Protein AF-A0A969F3P1-F1 (afdb_monomer_lite)

Secondary structure (DSSP, 8-state):
--SSTTSSGGGSS---------SHHHHHHHHHHHHHHIIIIIHHHHTTTGGGPPPTT-HHHHHHHHTT-HHHHHHHHHH-BTTTB-GGGG-TT--HHHHHHHHHHHHHTT-TTTSHHHHHTTSS-S--------------------------------------

Sequence (164 aa):
MRVWHALIVVWLLSGCAGPEEGATGAAATQANAGETTYQRFCFSCHASGAAGAPRVGDAQAWAPRIAKGDAAMLASTIEGISPGMPPRGMCLQCSDEDLAAAIDYMVANSQGELTTGFIVVGRVGATLGRDSMLIRKRKSRALLAPTAAGTGIACNSPALWSNR

pLDDT: mean 71.58, std 21.8, range [37.66, 96.62]

Structure (mmCIF, N/CA/C/O backbone):
data_AF-A0A969F3P1-F1
#
_entry.id   AF-A0A969F3P1-F1
#
loop_
_atom_site.group_PDB
_atom_site.id
_atom_site.type_symbol
_atom_site.label_atom_id
_atom_site.label_alt_id
_atom_site.label_comp_id
_atom_site.label_asym_id
_atom_site.label_entity_id
_atom_site.label_seq_id
_atom_site.pdbx_PDB_ins_code
_atom_site.Cartn_x
_atom_site.Cartn_y
_atom_site.Cartn_z
_atom_site.occupancy
_atom_site.B_iso_or_equiv
_atom_site.auth_seq_id
_atom_site.auth_comp_id
_atom_site.auth_asym_id
_atom_site.auth_atom_id
_atom_site.pdbx_PDB_model_num
ATOM 1 N N . MET A 1 1 ? -35.848 44.133 32.757 1.00 51.38 1 MET A N 1
ATOM 2 C CA . MET A 1 1 ? -34.458 43.614 32.713 1.00 51.38 1 MET A CA 1
ATOM 3 C C . MET A 1 1 ? -34.162 42.660 33.888 1.00 51.38 1 MET A C 1
ATOM 5 O O . MET A 1 1 ? -33.170 42.831 34.580 1.00 51.38 1 MET A O 1
ATOM 9 N N . ARG A 1 2 ? -35.017 41.657 34.157 1.00 58.97 2 ARG A N 1
ATOM 10 C CA . ARG A 1 2 ? -34.864 40.719 35.299 1.00 58.97 2 ARG A CA 1
ATOM 11 C C . ARG A 1 2 ? -35.346 39.291 34.982 1.00 58.97 2 ARG A C 1
ATOM 13 O O . ARG A 1 2 ? -35.835 38.593 35.852 1.00 58.97 2 ARG A O 1
ATOM 20 N N . VAL A 1 3 ? -35.225 38.867 33.724 1.00 55.50 3 VAL A N 1
ATOM 21 C CA . VAL A 1 3 ? -35.593 37.501 33.285 1.00 55.50 3 VAL A CA 1
ATOM 22 C C . VAL A 1 3 ? -34.423 36.720 32.677 1.00 55.50 3 VAL A C 1
ATOM 24 O O . VAL A 1 3 ? -34.551 35.535 32.416 1.00 55.50 3 VAL A O 1
ATOM 27 N N . TRP A 1 4 ? -33.248 37.343 32.529 1.00 52.69 4 TRP A N 1
ATOM 28 C CA . TRP A 1 4 ? -32.062 36.698 31.945 1.00 52.69 4 TRP A CA 1
ATOM 29 C C . TRP A 1 4 ? -31.223 35.868 32.934 1.00 52.69 4 TRP A C 1
ATOM 31 O O . TRP A 1 4 ? -30.442 35.027 32.510 1.00 52.69 4 TRP A O 1
ATOM 41 N N . HIS A 1 5 ? -31.396 36.046 34.247 1.00 47.34 5 HIS A N 1
ATOM 42 C CA . HIS A 1 5 ? -30.562 35.359 35.248 1.00 47.34 5 HIS A CA 1
ATOM 43 C C . HIS A 1 5 ? -31.070 33.963 35.644 1.00 47.34 5 HIS A C 1
ATOM 45 O O . HIS A 1 5 ? -30.355 33.2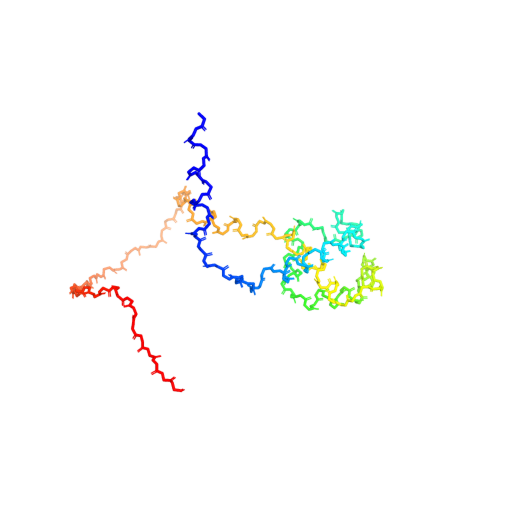28 36.315 1.00 47.34 5 HIS A O 1
ATOM 51 N N . ALA A 1 6 ? -32.280 33.568 35.234 1.00 54.41 6 ALA A N 1
ATOM 52 C CA . ALA A 1 6 ? -32.858 32.281 35.632 1.00 54.41 6 ALA A CA 1
ATOM 53 C C . ALA A 1 6 ? -32.437 31.099 34.735 1.00 54.41 6 ALA A C 1
ATOM 55 O O . ALA A 1 6 ? -32.611 29.952 35.132 1.00 54.41 6 ALA A O 1
ATOM 56 N N . LEU A 1 7 ? -31.859 31.346 33.553 1.00 55.72 7 LEU A N 1
ATOM 57 C CA . LEU A 1 7 ? -31.480 30.277 32.615 1.00 55.72 7 LEU A CA 1
ATOM 58 C C . LEU A 1 7 ? -30.045 29.757 32.801 1.00 55.72 7 LEU A C 1
ATOM 60 O O . LEU A 1 7 ? -29.734 28.664 32.345 1.00 55.72 7 LEU A O 1
ATOM 64 N N . ILE A 1 8 ? -29.181 30.491 33.508 1.00 57.00 8 ILE A N 1
ATOM 65 C CA . ILE A 1 8 ? -27.775 30.093 33.716 1.00 57.00 8 ILE A CA 1
ATOM 66 C C . ILE A 1 8 ? -27.632 29.074 34.861 1.00 57.00 8 ILE A C 1
ATOM 68 O O . ILE A 1 8 ? -26.744 28.229 34.834 1.00 57.00 8 ILE A O 1
ATOM 72 N N . VAL A 1 9 ? -28.540 29.081 35.841 1.00 55.72 9 VAL A N 1
ATOM 73 C CA . VAL A 1 9 ? -28.448 28.197 37.022 1.00 55.72 9 VAL A CA 1
ATOM 74 C C . VAL A 1 9 ? -28.911 26.760 36.723 1.00 55.72 9 VAL A C 1
ATOM 76 O O . VAL A 1 9 ? -28.523 25.830 37.422 1.00 55.72 9 VAL A O 1
ATOM 79 N N . VAL A 1 10 ? -29.666 26.542 35.639 1.00 57.09 10 VAL A N 1
ATOM 80 C CA . VAL A 1 10 ? -30.128 25.205 35.205 1.00 57.09 10 VAL A CA 1
ATOM 81 C C . VAL A 1 10 ? -29.072 24.457 34.370 1.00 57.09 10 VAL A C 1
ATOM 83 O O . VAL A 1 10 ? -29.234 23.276 34.087 1.00 57.09 10 VAL A O 1
ATOM 86 N N . TRP A 1 11 ? -27.949 25.097 34.026 1.00 54.50 11 TRP A N 1
ATOM 87 C CA . TRP A 1 11 ? -26.840 24.452 33.308 1.00 54.50 11 TRP A CA 1
ATOM 88 C C . TRP A 1 11 ? -25.748 23.874 34.222 1.00 54.50 11 TRP A C 1
ATOM 90 O O . TRP A 1 11 ? -24.855 23.184 33.743 1.00 54.50 11 T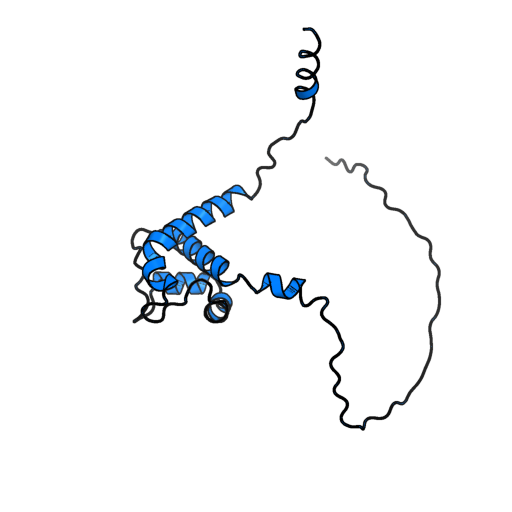RP A O 1
ATOM 100 N N . LEU A 1 12 ? -25.806 24.128 35.535 1.00 59.84 12 LEU A N 1
ATOM 101 C CA . LEU A 1 12 ? -24.743 23.747 36.479 1.00 59.84 12 LEU A CA 1
ATOM 102 C C . LEU A 1 12 ? -25.067 22.523 37.355 1.00 59.84 12 LEU A C 1
ATOM 104 O O . LEU A 1 12 ? -24.280 22.178 38.230 1.00 59.84 12 LEU A O 1
ATOM 108 N N . LEU A 1 13 ? -26.199 21.847 37.130 1.00 60.50 13 LEU A N 1
ATOM 109 C CA . LEU A 1 13 ? -26.629 20.683 37.921 1.00 60.50 13 LEU A CA 1
ATOM 110 C C . LEU A 1 13 ? -27.151 19.538 37.037 1.00 60.50 13 LEU A C 1
ATOM 112 O O . LEU A 1 13 ? -28.251 19.024 37.239 1.00 60.50 13 LEU A O 1
ATOM 116 N N . SER A 1 14 ? -26.364 19.112 36.049 1.00 69.44 14 SER A N 1
ATOM 117 C CA . SER A 1 14 ? -26.600 17.830 35.381 1.00 69.44 14 SER A CA 1
ATOM 118 C C . SER A 1 14 ? -25.299 17.160 34.966 1.00 69.44 14 SER A C 1
ATOM 120 O O . SER A 1 14 ? -24.604 17.633 34.075 1.00 69.44 14 SER A O 1
ATOM 122 N N . GLY A 1 15 ? -25.039 16.011 35.587 1.00 51.47 15 GLY A N 1
ATOM 123 C CA . GLY A 1 15 ? -24.336 14.922 34.923 1.00 51.47 15 GLY A CA 1
ATOM 124 C C . GLY A 1 15 ? -22.886 14.730 35.332 1.00 51.47 15 GLY A C 1
ATOM 125 O O . GLY A 1 15 ? -21.970 15.272 34.731 1.00 51.47 15 GLY A O 1
ATOM 126 N N . CYS A 1 16 ? -22.692 13.843 36.302 1.00 53.12 16 CYS A N 1
ATOM 127 C CA . CYS A 1 16 ? -21.517 12.989 36.348 1.00 53.12 16 CYS A CA 1
ATOM 128 C C . CYS A 1 16 ? -21.504 12.128 35.071 1.00 53.12 16 CYS A C 1
ATOM 130 O O . CYS A 1 16 ? -22.379 11.281 34.898 1.00 53.12 16 CYS A O 1
ATOM 132 N N . ALA A 1 17 ? -20.545 12.366 34.182 1.00 57.34 17 ALA A N 1
ATOM 133 C CA . ALA A 1 17 ? -20.123 11.429 33.150 1.00 57.34 17 ALA A 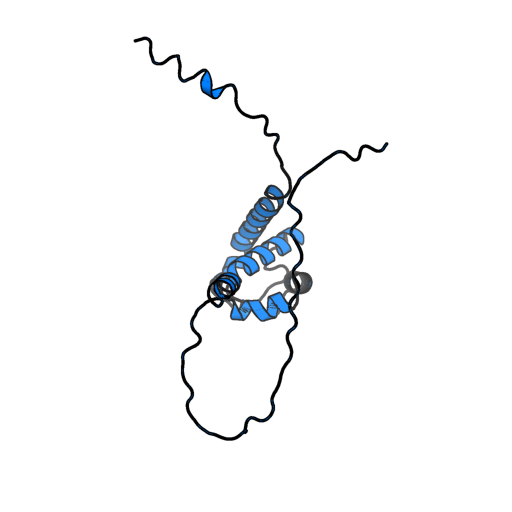CA 1
ATOM 134 C C . ALA A 1 17 ? -18.596 11.504 33.118 1.00 57.34 17 ALA A C 1
ATOM 136 O O . ALA A 1 17 ? -18.019 12.489 32.658 1.00 57.34 17 ALA A O 1
ATOM 137 N N . GLY A 1 18 ? -17.946 10.513 33.728 1.00 58.03 18 GLY A N 1
ATOM 138 C CA . GLY A 1 18 ? -16.513 10.319 33.550 1.00 58.03 18 GLY A CA 1
ATOM 139 C C . GLY A 1 18 ? -16.230 9.951 32.092 1.00 58.03 18 GLY A C 1
ATOM 140 O O . GLY A 1 18 ? -17.119 9.430 31.416 1.00 58.03 18 GLY A O 1
ATOM 141 N N . PRO A 1 19 ? -15.023 10.215 31.582 1.00 51.97 19 PRO A N 1
ATOM 142 C CA . PRO A 1 19 ? -14.668 9.739 30.266 1.00 51.97 19 PRO A CA 1
ATOM 143 C C . PRO A 1 19 ? -14.553 8.214 30.316 1.00 51.97 19 PRO A C 1
ATOM 145 O O . PRO A 1 19 ? -13.632 7.644 30.898 1.00 51.97 19 PRO A O 1
ATOM 148 N N . GLU A 1 20 ? -15.493 7.534 29.679 1.00 49.66 20 GLU A N 1
ATOM 149 C CA . GLU A 1 20 ? -15.276 6.195 29.147 1.00 49.66 20 GLU A CA 1
ATOM 150 C C . GLU A 1 20 ? -14.385 6.308 27.897 1.00 49.66 20 GLU A C 1
ATOM 152 O O . GLU A 1 20 ? -14.787 6.095 26.756 1.00 49.66 20 GLU A O 1
ATOM 157 N N . GLU A 1 21 ? -13.132 6.705 28.135 1.00 51.91 21 GLU A N 1
ATOM 158 C CA . GLU A 1 21 ? -12.028 6.614 27.187 1.00 51.91 21 GLU A CA 1
ATOM 159 C C . GLU A 1 21 ? -11.573 5.158 27.124 1.00 51.91 21 GLU A C 1
ATOM 161 O O . GLU A 1 21 ? -10.689 4.701 27.844 1.00 51.91 21 GLU A O 1
ATOM 166 N N . GLY A 1 22 ? -12.214 4.407 26.239 1.00 52.66 22 GLY A N 1
ATOM 167 C CA . GLY A 1 22 ? -11.795 3.064 25.887 1.00 52.66 22 GLY A CA 1
ATOM 168 C C . GLY A 1 22 ? -12.069 2.801 24.417 1.00 52.66 22 GLY A C 1
ATOM 169 O O . GLY A 1 22 ? -13.200 2.534 24.039 1.00 52.66 22 GLY A O 1
ATOM 170 N N . ALA A 1 23 ? -11.005 2.837 23.612 1.00 48.97 23 ALA A N 1
ATOM 171 C CA . ALA A 1 23 ? -10.887 2.279 22.257 1.00 48.97 23 ALA A CA 1
ATOM 172 C C . ALA A 1 23 ? -11.182 3.148 21.012 1.00 48.97 23 ALA A C 1
ATOM 174 O O . ALA A 1 23 ? -10.810 2.717 19.923 1.00 48.97 23 ALA A O 1
ATOM 175 N N . THR A 1 24 ? -11.705 4.377 21.094 1.00 51.66 24 THR A N 1
ATOM 176 C CA . THR A 1 24 ? -11.894 5.206 19.872 1.00 51.66 24 THR A CA 1
ATOM 177 C C . THR A 1 24 ? -10.675 6.054 19.479 1.00 51.66 24 THR A C 1
ATOM 179 O O . THR A 1 24 ? -10.503 6.368 18.302 1.00 51.66 24 THR A O 1
ATOM 182 N N . GLY A 1 25 ? -9.776 6.381 20.415 1.00 50.56 25 GLY A N 1
ATOM 183 C CA . GLY A 1 25 ? -8.616 7.247 20.143 1.00 50.56 25 GLY A CA 1
ATOM 184 C C . GLY A 1 25 ? -7.445 6.562 19.423 1.00 50.56 25 GLY A C 1
ATOM 185 O O . GLY A 1 25 ? -6.799 7.170 18.568 1.00 50.56 25 GLY A O 1
ATOM 186 N N . ALA A 1 26 ? -7.185 5.284 19.718 1.00 55.53 26 ALA A N 1
ATOM 187 C CA . ALA A 1 26 ? -6.048 4.552 19.151 1.00 55.53 26 ALA A CA 1
ATOM 188 C C . ALA A 1 26 ? -6.264 4.188 17.672 1.00 55.53 26 ALA A C 1
ATOM 190 O O . ALA A 1 26 ? -5.335 4.290 16.874 1.00 55.53 26 ALA A O 1
ATOM 191 N N . ALA A 1 27 ? -7.490 3.812 17.293 1.00 58.81 27 ALA A N 1
ATOM 192 C CA . ALA A 1 27 ? -7.841 3.528 15.903 1.00 58.81 27 ALA A CA 1
ATOM 193 C C . ALA A 1 27 ? -7.848 4.804 15.048 1.00 58.81 27 ALA A C 1
ATOM 195 O O . ALA A 1 27 ? -7.317 4.797 13.944 1.00 58.81 27 ALA A O 1
ATOM 196 N N . ALA A 1 28 ? -8.365 5.921 15.575 1.00 61.62 28 ALA A N 1
ATOM 197 C CA . ALA A 1 28 ? -8.330 7.207 14.877 1.00 61.62 28 ALA A CA 1
ATOM 198 C C . ALA A 1 28 ? -6.893 7.725 14.692 1.00 61.62 28 ALA A C 1
ATOM 200 O O . ALA A 1 28 ? -6.534 8.182 13.612 1.00 61.62 28 ALA A O 1
ATOM 201 N N . THR A 1 29 ? -6.040 7.604 15.715 1.00 67.06 29 THR A N 1
ATOM 202 C CA . THR A 1 29 ? -4.624 8.002 15.623 1.00 67.06 29 THR A CA 1
ATOM 203 C C . THR A 1 29 ? -3.862 7.160 14.601 1.00 67.06 29 THR A C 1
ATOM 205 O O . THR A 1 29 ? -3.127 7.712 13.785 1.00 67.06 29 THR A O 1
ATOM 208 N N . GLN A 1 30 ? -4.073 5.841 14.595 1.00 64.69 30 GLN A N 1
ATOM 209 C CA . GLN A 1 30 ? -3.462 4.953 13.604 1.00 64.69 30 GLN A CA 1
ATOM 210 C C . GLN A 1 30 ? -4.009 5.190 12.194 1.00 64.69 30 GLN A C 1
ATOM 212 O O . GLN A 1 30 ? -3.228 5.208 11.251 1.00 64.69 30 GLN A O 1
ATOM 217 N N . ALA A 1 31 ? -5.308 5.461 12.037 1.00 68.69 31 ALA A N 1
ATOM 218 C CA . ALA A 1 31 ? -5.888 5.829 10.746 1.00 68.69 31 ALA A CA 1
ATOM 219 C C . ALA A 1 31 ? -5.268 7.125 10.194 1.00 68.69 31 ALA A C 1
ATOM 221 O O . ALA A 1 31 ? -4.919 7.182 9.018 1.00 68.69 31 ALA A O 1
ATOM 222 N N . ASN A 1 32 ? -5.041 8.126 11.052 1.00 81.44 32 ASN A N 1
ATOM 223 C CA . ASN A 1 32 ? -4.364 9.368 10.670 1.00 81.44 32 ASN A CA 1
ATOM 224 C C . ASN A 1 32 ? -2.898 9.127 10.258 1.00 81.44 32 ASN A C 1
ATOM 226 O O . ASN A 1 32 ? -2.412 9.728 9.295 1.00 81.44 32 ASN A O 1
ATOM 230 N N . ALA A 1 33 ? -2.184 8.248 10.969 1.00 88.00 33 ALA A N 1
ATOM 231 C CA . ALA A 1 33 ? -0.811 7.869 10.631 1.00 88.00 33 ALA A CA 1
ATOM 232 C C . ALA A 1 33 ? -0.747 7.087 9.307 1.00 88.00 33 ALA A C 1
ATOM 234 O O . ALA A 1 33 ? 0.050 7.419 8.429 1.00 88.00 33 ALA A O 1
ATOM 235 N N . GLY A 1 34 ? -1.643 6.116 9.127 1.00 92.81 34 GLY A N 1
ATOM 236 C CA . GLY A 1 34 ? -1.768 5.318 7.912 1.00 92.81 34 GLY A CA 1
ATOM 237 C C . GLY A 1 34 ? -2.111 6.156 6.686 1.00 92.81 34 GLY A C 1
ATOM 238 O O . GLY A 1 34 ? -1.459 6.027 5.650 1.00 92.81 34 GLY A O 1
ATOM 239 N N . GLU A 1 35 ? -3.060 7.085 6.818 1.00 94.88 35 GLU A N 1
ATOM 240 C CA . GLU A 1 35 ? -3.381 8.054 5.771 1.00 94.88 35 GLU A CA 1
ATOM 241 C C . GLU A 1 35 ? -2.169 8.922 5.421 1.00 94.88 35 GLU A C 1
ATOM 243 O O . GLU A 1 35 ? -1.839 9.087 4.248 1.00 94.88 35 GLU A O 1
ATOM 248 N N . THR A 1 36 ? -1.455 9.439 6.423 1.00 95.31 36 THR A N 1
ATOM 249 C CA . THR A 1 36 ? -0.274 10.286 6.199 1.00 95.31 36 THR A CA 1
ATOM 250 C C . THR A 1 36 ? 0.823 9.538 5.439 1.00 95.31 36 THR A C 1
ATOM 252 O O . THR A 1 36 ? 1.379 10.063 4.468 1.00 95.31 36 THR A O 1
ATOM 255 N N . THR A 1 37 ? 1.127 8.305 5.849 1.00 95.19 37 THR A N 1
ATOM 256 C CA . THR A 1 37 ? 2.114 7.447 5.180 1.00 95.19 37 THR A CA 1
ATOM 257 C C . THR A 1 37 ? 1.673 7.107 3.759 1.00 95.19 37 THR A C 1
ATOM 259 O O . THR A 1 37 ? 2.467 7.241 2.821 1.00 95.19 37 THR A O 1
ATOM 262 N N . TYR A 1 38 ? 0.394 6.767 3.570 1.00 95.88 38 TYR A N 1
ATOM 263 C CA . TYR A 1 38 ? -0.183 6.532 2.251 1.00 95.88 38 TYR A CA 1
ATOM 264 C C . TYR A 1 38 ? -0.009 7.747 1.334 1.00 95.88 38 TYR A C 1
ATOM 266 O O . TYR A 1 38 ? 0.549 7.614 0.244 1.00 95.88 38 TYR A O 1
ATOM 274 N N . GLN A 1 39 ? -0.423 8.936 1.776 1.00 95.75 39 GLN A N 1
ATOM 275 C CA . GLN A 1 39 ? -0.362 10.158 0.970 1.00 95.75 39 GLN A CA 1
ATOM 276 C C . GLN A 1 39 ? 1.075 10.531 0.591 1.00 95.75 39 GLN A C 1
ATOM 278 O O . GLN A 1 39 ? 1.327 11.012 -0.513 1.00 95.75 39 GLN A O 1
ATOM 283 N N . ARG A 1 40 ? 2.035 10.299 1.493 1.00 95.44 40 ARG A N 1
ATOM 284 C CA . ARG A 1 40 ? 3.435 10.673 1.273 1.00 95.44 40 ARG A CA 1
ATOM 285 C C . ARG A 1 40 ? 4.178 9.721 0.336 1.00 95.44 40 ARG A C 1
ATOM 287 O O . ARG A 1 40 ? 4.997 10.191 -0.451 1.00 95.44 40 ARG A O 1
ATOM 294 N N . PHE A 1 41 ? 3.931 8.415 0.431 1.00 95.06 41 PHE A N 1
ATOM 295 C CA . PHE A 1 41 ? 4.775 7.411 -0.231 1.00 95.06 41 PHE A CA 1
ATOM 296 C C . PHE A 1 41 ? 4.012 6.497 -1.193 1.00 95.06 41 PHE A C 1
ATOM 298 O O . PHE A 1 41 ? 4.516 6.182 -2.269 1.00 95.06 41 PHE A O 1
ATOM 305 N N . CYS A 1 42 ? 2.792 6.093 -0.844 1.00 95.25 42 CYS A N 1
ATOM 306 C CA . CYS A 1 42 ? 2.051 5.059 -1.572 1.00 95.25 42 CYS A CA 1
ATOM 307 C C . CYS A 1 42 ? 1.138 5.638 -2.668 1.00 95.25 42 CYS A C 1
ATOM 309 O O . CYS A 1 42 ? 0.914 5.002 -3.701 1.00 95.25 42 CYS A O 1
ATOM 311 N N . PHE A 1 43 ? 0.618 6.849 -2.458 1.00 95.31 43 PHE A N 1
ATOM 312 C CA . PHE A 1 43 ? -0.397 7.496 -3.294 1.00 95.31 43 PHE A CA 1
ATOM 313 C C . PHE A 1 43 ? 0.012 7.607 -4.765 1.00 95.31 43 PHE A C 1
ATOM 315 O O . PHE A 1 43 ? -0.800 7.354 -5.655 1.00 95.31 43 PHE A O 1
ATOM 322 N N . SER A 1 44 ? 1.278 7.937 -5.033 1.00 93.31 44 SER A N 1
ATOM 323 C CA . SER A 1 44 ? 1.802 8.161 -6.388 1.00 93.31 44 SER A CA 1
ATOM 324 C C . SER A 1 44 ? 1.554 6.974 -7.328 1.00 93.31 44 SER A C 1
ATOM 326 O O . SER A 1 44 ? 1.232 7.170 -8.503 1.00 93.31 44 SER A O 1
ATOM 328 N N . CYS A 1 45 ? 1.632 5.749 -6.802 1.00 95.56 45 CYS A N 1
ATOM 329 C CA . CYS A 1 45 ? 1.367 4.528 -7.553 1.00 95.56 45 CYS A CA 1
ATOM 330 C C . CYS A 1 45 ? -0.062 4.015 -7.342 1.00 95.56 45 CYS A C 1
ATOM 332 O O . CYS A 1 45 ? -0.731 3.652 -8.308 1.00 95.56 45 CYS A O 1
ATOM 334 N N . HIS A 1 46 ? -0.559 4.017 -6.104 1.00 96.06 46 HIS A N 1
ATOM 335 C CA . HIS A 1 46 ? -1.823 3.368 -5.747 1.00 96.06 46 HIS A CA 1
ATOM 336 C C . HIS A 1 46 ? -3.083 4.205 -6.017 1.00 96.06 46 HIS A C 1
ATOM 338 O O . HIS A 1 46 ? -4.180 3.653 -6.033 1.00 96.06 46 HIS A O 1
ATOM 344 N N . ALA A 1 47 ? -2.972 5.504 -6.304 1.00 94.44 47 ALA A N 1
ATOM 345 C CA . ALA A 1 47 ? -4.123 6.298 -6.748 1.00 94.44 47 ALA A CA 1
ATOM 346 C C . ALA A 1 47 ? -4.464 6.044 -8.231 1.00 94.44 47 ALA A C 1
ATOM 348 O O . ALA A 1 47 ? -5.624 5.868 -8.621 1.00 94.44 47 ALA A O 1
ATOM 349 N N . SER A 1 48 ? -3.432 6.009 -9.076 1.00 92.81 48 SER A N 1
ATOM 350 C CA . SER A 1 48 ? -3.559 5.863 -10.531 1.00 92.81 48 SER A CA 1
ATOM 351 C C . SER A 1 48 ? -3.481 4.410 -11.004 1.00 92.81 48 SER A C 1
ATOM 353 O O . SER A 1 48 ? -4.025 4.086 -12.056 1.00 92.81 48 SER A O 1
ATOM 355 N N . GLY A 1 49 ? -2.849 3.529 -10.224 1.00 92.12 49 GLY A N 1
ATOM 356 C CA . GLY A 1 49 ? -2.521 2.164 -10.632 1.00 92.12 49 GLY A CA 1
ATOM 357 C C . GLY A 1 49 ? -1.249 2.086 -11.476 1.00 92.12 49 GLY A C 1
ATOM 358 O O . GLY A 1 49 ? -1.106 1.193 -12.315 1.00 92.12 49 GLY A O 1
ATOM 359 N N . ALA A 1 50 ? -0.329 3.040 -11.294 1.00 90.75 50 ALA A N 1
ATOM 360 C CA . ALA A 1 50 ? 0.933 3.076 -12.023 1.00 90.75 50 ALA A CA 1
ATOM 361 C C . ALA A 1 50 ? 1.705 1.758 -11.856 1.00 90.75 50 ALA A C 1
ATOM 363 O O . ALA A 1 50 ? 1.668 1.134 -10.796 1.00 90.75 50 ALA A O 1
ATOM 364 N N . ALA A 1 51 ? 2.382 1.323 -12.921 1.00 86.38 51 ALA A N 1
ATOM 365 C CA . ALA A 1 51 ? 3.117 0.054 -12.969 1.00 86.38 51 ALA A CA 1
ATOM 366 C C . ALA A 1 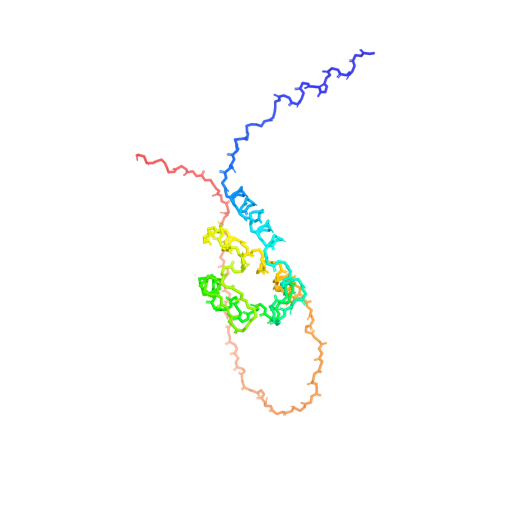51 ? 2.284 -1.199 -12.597 1.00 86.38 51 ALA A C 1
ATOM 368 O O . ALA A 1 51 ? 2.846 -2.229 -12.229 1.00 86.38 51 ALA A O 1
ATOM 369 N N . GLY A 1 52 ? 0.948 -1.132 -12.707 1.00 88.56 52 GLY A N 1
ATOM 370 C CA . GLY A 1 52 ? 0.047 -2.229 -12.340 1.00 88.56 52 GLY A CA 1
ATOM 371 C C . GLY A 1 52 ? -0.262 -2.309 -10.841 1.00 88.56 52 GLY A C 1
ATOM 372 O O . GLY A 1 52 ? -0.734 -3.347 -10.371 1.00 88.56 52 GLY A O 1
ATOM 373 N N . ALA A 1 53 ? 0.002 -1.240 -10.082 1.00 93.62 53 ALA A N 1
ATOM 374 C CA . ALA A 1 53 ? -0.359 -1.164 -8.673 1.00 93.62 53 ALA A CA 1
ATOM 375 C C . ALA A 1 53 ? -1.887 -1.295 -8.479 1.00 93.62 53 ALA A C 1
ATOM 377 O O . ALA A 1 53 ? -2.663 -0.751 -9.271 1.00 93.62 53 ALA A O 1
ATOM 378 N N . PRO A 1 54 ? -2.355 -1.998 -7.430 1.00 94.06 54 PRO A N 1
ATOM 379 C CA . PRO A 1 54 ? -3.776 -2.063 -7.116 1.00 94.06 54 PRO A CA 1
ATOM 380 C C . PRO A 1 54 ? -4.278 -0.673 -6.726 1.00 94.06 54 PRO A C 1
ATOM 382 O O . PRO A 1 54 ? -3.750 -0.049 -5.801 1.00 94.06 54 PRO A O 1
ATOM 385 N N . ARG A 1 55 ? -5.299 -0.195 -7.439 1.00 95.31 55 ARG A N 1
ATOM 386 C CA . ARG A 1 55 ? -5.880 1.125 -7.197 1.00 95.31 55 ARG A CA 1
ATOM 387 C C . ARG A 1 55 ? -6.671 1.129 -5.898 1.00 95.31 55 ARG A C 1
ATOM 389 O O . ARG A 1 55 ? -7.487 0.235 -5.682 1.00 95.31 55 ARG A O 1
ATOM 396 N N . VAL A 1 56 ? -6.457 2.123 -5.043 1.00 94.75 56 VAL A N 1
ATOM 397 C CA . VAL A 1 56 ?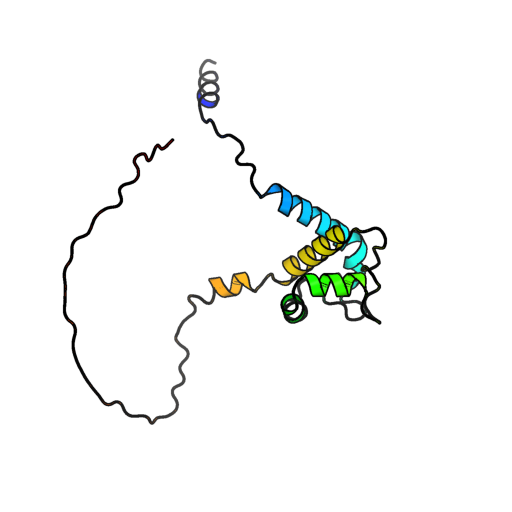 -7.329 2.332 -3.878 1.00 94.75 56 VAL A CA 1
ATOM 398 C C . VAL A 1 56 ? -8.744 2.635 -4.374 1.00 94.75 56 VAL A C 1
ATOM 400 O O . VAL A 1 56 ? -8.924 3.425 -5.302 1.00 94.75 56 VAL A O 1
ATOM 403 N N . GLY A 1 57 ? -9.736 1.954 -3.802 1.00 92.00 57 GLY A N 1
ATOM 404 C CA . GLY A 1 57 ? -11.132 1.992 -4.254 1.00 92.00 57 GLY A CA 1
ATOM 405 C C . GLY A 1 57 ? -11.535 0.840 -5.182 1.00 92.00 57 GLY A C 1
ATOM 406 O O . GLY A 1 57 ? -12.724 0.649 -5.422 1.00 92.00 57 GLY A O 1
ATOM 407 N N . ASP A 1 58 ? -10.589 0.042 -5.690 1.00 93.81 58 ASP A N 1
ATOM 408 C CA . ASP A 1 58 ? -10.899 -1.126 -6.524 1.00 93.81 58 ASP A CA 1
ATOM 409 C C . ASP A 1 58 ? -11.116 -2.385 -5.672 1.00 93.81 58 ASP A C 1
ATOM 411 O O . ASP A 1 58 ? -10.204 -3.182 -5.432 1.00 93.81 58 ASP A O 1
ATOM 415 N N . ALA A 1 59 ? -12.355 -2.593 -5.232 1.00 92.12 59 ALA A N 1
ATOM 416 C CA . ALA A 1 59 ? -12.715 -3.744 -4.408 1.00 92.12 59 ALA A CA 1
ATOM 417 C C . ALA A 1 59 ? -12.349 -5.098 -5.047 1.00 92.12 59 ALA A C 1
ATOM 419 O O . ALA A 1 59 ? -11.983 -6.032 -4.333 1.00 92.12 59 ALA A O 1
ATOM 420 N N . GLN A 1 60 ? -12.402 -5.215 -6.380 1.00 92.00 60 GLN A N 1
ATOM 421 C CA . GLN A 1 60 ? -12.092 -6.466 -7.079 1.00 92.00 60 GLN A CA 1
ATOM 422 C C . GLN A 1 60 ? -10.589 -6.746 -7.081 1.00 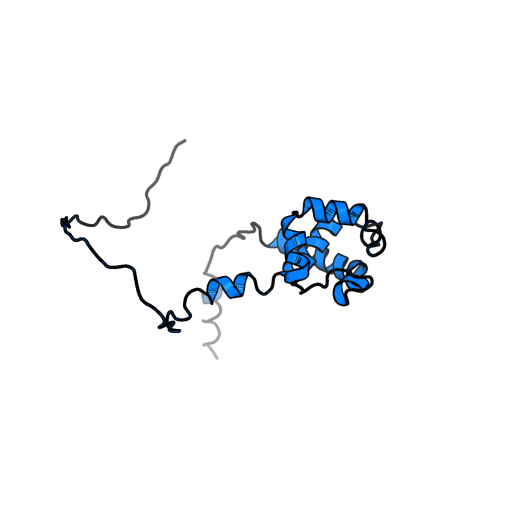92.00 60 GLN A C 1
ATOM 424 O O . GLN A 1 60 ? -10.169 -7.884 -6.868 1.00 92.00 60 GLN A O 1
ATOM 429 N N . ALA A 1 61 ? -9.765 -5.711 -7.256 1.00 92.81 61 ALA A N 1
ATOM 430 C CA . ALA A 1 61 ? -8.319 -5.843 -7.140 1.00 92.81 61 ALA A CA 1
ATOM 431 C C . ALA A 1 61 ? -7.884 -6.155 -5.698 1.00 92.81 61 ALA A C 1
ATOM 433 O O . ALA A 1 61 ? -6.946 -6.933 -5.490 1.00 92.81 61 ALA A O 1
ATOM 434 N N . TRP A 1 62 ? -8.552 -5.582 -4.695 1.00 94.62 62 TRP A N 1
ATOM 435 C CA . TRP A 1 62 ? -8.174 -5.747 -3.290 1.00 94.62 62 TRP A CA 1
ATOM 436 C C . TRP A 1 62 ? -8.691 -7.041 -2.650 1.00 94.62 62 TRP A C 1
ATOM 438 O O . TRP A 1 62 ? -7.988 -7.605 -1.813 1.00 94.62 62 TRP A O 1
ATOM 448 N N . ALA A 1 63 ? -9.831 -7.591 -3.079 1.00 93.31 63 ALA A N 1
ATOM 449 C CA . ALA A 1 63 ? -10.393 -8.833 -2.531 1.00 93.31 63 ALA A CA 1
ATOM 450 C C . ALA A 1 63 ? -9.399 -10.019 -2.440 1.00 93.31 63 ALA A C 1
ATOM 452 O O . ALA A 1 63 ? -9.231 -10.565 -1.346 1.00 93.31 63 ALA A O 1
ATOM 453 N N . PRO A 1 64 ? -8.670 -10.414 -3.507 1.00 94.19 64 PRO A N 1
ATOM 454 C CA . PRO A 1 64 ? -7.707 -11.517 -3.423 1.00 94.19 64 PRO A CA 1
ATOM 455 C C . PRO A 1 64 ? -6.453 -11.182 -2.602 1.00 94.19 64 PRO A C 1
ATOM 457 O O . PRO A 1 64 ? -5.683 -12.084 -2.282 1.00 94.19 64 PRO A O 1
ATOM 460 N N . ARG A 1 65 ? -6.206 -9.904 -2.291 1.00 93.88 65 ARG A N 1
ATOM 461 C CA . ARG A 1 65 ? -5.079 -9.460 -1.453 1.00 93.88 65 ARG A CA 1
ATOM 462 C C . ARG A 1 65 ? -5.460 -9.533 0.017 1.00 93.88 65 ARG A C 1
ATOM 464 O O . ARG A 1 65 ? -4.752 -10.169 0.785 1.00 93.88 65 ARG A O 1
ATOM 471 N N . ILE A 1 66 ? -6.638 -9.013 0.351 1.00 94.19 66 ILE A N 1
ATOM 472 C CA . ILE A 1 66 ? -7.239 -9.115 1.684 1.00 94.19 66 ILE A CA 1
ATOM 473 C C . ILE A 1 66 ? -7.403 -10.587 2.087 1.00 94.19 66 ILE A C 1
ATOM 475 O O . ILE A 1 66 ? -7.109 -10.954 3.218 1.00 94.19 66 ILE A O 1
ATOM 479 N N . ALA A 1 67 ? -7.774 -11.466 1.149 1.00 93.94 67 ALA A N 1
ATOM 480 C CA . ALA A 1 67 ? -7.881 -12.905 1.404 1.00 93.94 67 ALA A CA 1
ATOM 481 C C . ALA A 1 67 ? -6.555 -13.579 1.823 1.00 93.94 67 ALA A C 1
ATOM 483 O O . ALA A 1 67 ? -6.588 -14.654 2.416 1.00 93.94 67 ALA A O 1
ATOM 484 N N . LYS A 1 68 ? -5.394 -12.974 1.526 1.00 93.44 68 LYS A N 1
ATOM 485 C CA . LYS A 1 68 ? -4.083 -13.462 1.992 1.00 93.44 68 LYS A CA 1
ATOM 486 C C . LYS A 1 68 ? -3.775 -13.045 3.435 1.00 93.44 68 LYS A C 1
ATOM 488 O O . LYS A 1 68 ? -2.885 -13.635 4.043 1.00 93.44 68 LYS A O 1
ATOM 493 N N . GLY A 1 69 ? -4.503 -12.064 3.966 1.00 93.62 69 GLY A N 1
ATOM 494 C CA . GLY A 1 69 ? -4.321 -11.506 5.302 1.00 93.62 69 GLY A CA 1
ATOM 495 C C . GLY A 1 69 ? -3.250 -10.415 5.387 1.00 93.62 69 GLY A C 1
ATOM 496 O O . GLY A 1 69 ? -2.371 -10.291 4.527 1.00 93.62 69 GLY A O 1
ATOM 497 N N . ASP A 1 70 ? -3.319 -9.639 6.465 1.00 91.00 70 ASP A N 1
ATOM 498 C CA . ASP A 1 70 ? -2.545 -8.402 6.638 1.00 91.00 70 ASP A CA 1
ATOM 499 C C . ASP A 1 70 ? -1.043 -8.662 6.760 1.00 91.00 70 ASP A C 1
ATOM 501 O O . ASP A 1 70 ? -0.236 -7.977 6.135 1.00 91.00 70 ASP A O 1
ATOM 505 N N . ALA A 1 71 ? -0.653 -9.734 7.458 1.00 93.94 71 ALA A N 1
ATOM 506 C CA . ALA A 1 71 ? 0.751 -10.123 7.601 1.00 93.94 71 ALA A CA 1
ATOM 507 C C . ALA A 1 71 ? 1.425 -10.421 6.249 1.00 93.94 71 ALA A C 1
ATOM 509 O O . ALA A 1 71 ? 2.574 -10.042 6.026 1.00 93.94 71 ALA A O 1
ATOM 510 N N . ALA A 1 72 ? 0.708 -11.061 5.318 1.00 95.62 72 ALA A N 1
ATOM 511 C CA . ALA A 1 72 ? 1.235 -11.354 3.986 1.00 95.62 72 ALA A CA 1
ATOM 512 C C . ALA A 1 72 ? 1.368 -10.083 3.132 1.00 95.62 72 ALA A C 1
ATOM 514 O O . ALA A 1 72 ? 2.317 -9.952 2.351 1.00 95.62 72 ALA A O 1
ATOM 515 N N . MET A 1 73 ? 0.433 -9.139 3.281 1.00 94.75 73 MET A N 1
ATOM 516 C CA . MET A 1 73 ? 0.503 -7.837 2.617 1.00 94.75 73 MET A CA 1
ATOM 517 C C . MET A 1 73 ? 1.661 -6.996 3.161 1.00 94.75 73 MET A C 1
ATOM 519 O O . MET A 1 73 ? 2.402 -6.409 2.371 1.00 94.75 73 MET A O 1
ATOM 523 N N . LEU A 1 74 ? 1.873 -6.997 4.479 1.00 96.00 74 LEU A N 1
ATOM 524 C CA . LEU A 1 74 ? 2.993 -6.309 5.116 1.00 96.00 74 LEU A CA 1
ATOM 525 C C . LEU A 1 74 ? 4.336 -6.899 4.681 1.00 96.00 74 LEU A C 1
ATOM 527 O O . LEU A 1 74 ? 5.205 -6.149 4.248 1.00 96.00 74 LEU A O 1
ATOM 531 N N . ALA A 1 75 ? 4.484 -8.227 4.692 1.00 96.62 75 ALA A N 1
ATOM 532 C CA . ALA A 1 75 ? 5.698 -8.893 4.216 1.00 96.62 75 ALA A CA 1
ATOM 533 C C . ALA A 1 75 ? 6.008 -8.530 2.754 1.00 96.62 75 ALA A C 1
ATOM 535 O O . ALA A 1 75 ? 7.105 -8.071 2.446 1.00 96.62 75 ALA A O 1
ATOM 536 N N . SER A 1 76 ? 5.002 -8.609 1.874 1.00 94.94 76 SER A N 1
ATOM 537 C CA . SER A 1 76 ? 5.141 -8.192 0.469 1.00 94.94 76 SER A CA 1
ATOM 538 C C . SER A 1 76 ? 5.500 -6.707 0.334 1.00 94.94 76 SER A C 1
ATOM 540 O O . SER A 1 76 ? 6.171 -6.310 -0.616 1.00 94.94 76 SER A O 1
ATOM 542 N N . THR A 1 77 ? 5.053 -5.877 1.280 1.00 95.00 77 THR A N 1
ATOM 543 C CA . THR A 1 77 ? 5.372 -4.448 1.322 1.00 95.00 77 THR A CA 1
ATOM 544 C C . THR A 1 77 ? 6.799 -4.188 1.739 1.00 95.00 77 THR A C 1
ATOM 546 O O . THR A 1 77 ? 7.466 -3.370 1.113 1.00 95.00 77 THR A O 1
ATOM 549 N N . ILE A 1 78 ? 7.294 -4.912 2.735 1.00 96.25 78 ILE A N 1
ATOM 550 C CA . ILE A 1 78 ? 8.673 -4.805 3.199 1.00 96.25 78 ILE A CA 1
ATOM 551 C C . ILE A 1 78 ? 9.639 -5.302 2.120 1.00 96.25 78 ILE A C 1
ATOM 553 O O . ILE A 1 78 ? 10.587 -4.593 1.785 1.00 96.25 78 ILE A O 1
ATOM 557 N N . GLU A 1 79 ? 9.372 -6.475 1.545 1.00 94.75 79 GLU A N 1
ATOM 558 C CA . GLU A 1 79 ? 10.220 -7.110 0.528 1.00 94.75 79 GLU A CA 1
ATOM 559 C C . GLU A 1 79 ? 10.153 -6.396 -0.830 1.00 94.75 79 GLU A C 1
ATOM 561 O O . GLU A 1 79 ? 11.157 -6.308 -1.540 1.00 94.75 79 GLU A O 1
ATOM 566 N N . GLY A 1 80 ? 8.991 -5.837 -1.178 1.00 92.50 80 GLY A N 1
ATOM 567 C CA . GLY A 1 80 ? 8.711 -5.296 -2.504 1.00 92.50 80 GLY A CA 1
ATOM 568 C C . GLY A 1 80 ? 8.309 -6.378 -3.514 1.00 92.50 80 GLY A C 1
ATOM 569 O O . GLY A 1 80 ? 8.551 -7.570 -3.340 1.00 92.50 80 GLY A O 1
ATOM 570 N N . ILE A 1 81 ? 7.680 -5.955 -4.612 1.00 91.62 81 ILE A N 1
ATOM 571 C CA . ILE A 1 81 ? 7.205 -6.825 -5.694 1.00 91.62 81 ILE A CA 1
ATOM 572 C C . ILE A 1 81 ? 7.759 -6.304 -7.020 1.00 91.62 81 ILE A C 1
ATOM 574 O O . ILE A 1 81 ? 7.289 -5.301 -7.557 1.00 91.62 81 ILE A O 1
ATOM 578 N N . SER A 1 82 ? 8.741 -7.001 -7.586 1.00 85.94 82 SER A N 1
ATOM 579 C CA . SER A 1 82 ? 9.297 -6.646 -8.897 1.00 85.94 82 SER A CA 1
ATOM 580 C C . SER A 1 82 ? 8.291 -6.924 -10.028 1.00 85.94 82 SER A C 1
ATOM 582 O O . SER A 1 82 ? 7.642 -7.973 -10.001 1.00 85.94 82 SER A O 1
ATOM 584 N N . PRO A 1 83 ? 8.143 -6.043 -11.041 1.00 83.38 83 PRO A N 1
ATOM 585 C CA . PRO A 1 83 ? 8.825 -4.755 -11.246 1.00 83.38 83 PRO A CA 1
ATOM 586 C C . PRO A 1 83 ? 8.056 -3.530 -10.702 1.00 83.38 83 PRO A C 1
ATOM 588 O O . PRO A 1 83 ? 8.502 -2.402 -10.893 1.00 83.38 83 PRO A O 1
ATOM 591 N N . GLY A 1 84 ? 6.874 -3.726 -10.108 1.00 86.25 84 GLY A N 1
ATOM 592 C CA . GLY A 1 84 ? 5.906 -2.647 -9.875 1.00 86.25 84 GLY A CA 1
ATOM 593 C C . GLY A 1 84 ? 6.014 -1.930 -8.528 1.00 86.25 84 GLY A C 1
ATOM 594 O O . GLY A 1 84 ? 5.681 -0.752 -8.445 1.00 86.25 84 GLY A O 1
ATOM 595 N N . MET A 1 85 ? 6.474 -2.610 -7.477 1.00 93.44 85 MET A N 1
ATOM 596 C CA . MET A 1 85 ? 6.458 -2.095 -6.110 1.00 93.44 85 MET A CA 1
ATOM 597 C C . MET A 1 85 ? 7.846 -2.193 -5.465 1.00 93.44 85 MET A C 1
ATOM 599 O O . MET A 1 85 ? 8.319 -3.301 -5.207 1.00 93.44 85 MET A O 1
ATOM 603 N N . PRO A 1 86 ? 8.515 -1.062 -5.187 1.00 92.81 86 PRO A N 1
ATOM 604 C CA . PRO A 1 86 ? 9.796 -1.065 -4.490 1.00 92.81 86 PRO A CA 1
ATOM 605 C C . PRO A 1 86 ? 9.680 -1.593 -3.050 1.00 92.81 86 PRO A C 1
ATOM 607 O O . PRO A 1 86 ? 8.606 -1.482 -2.448 1.00 92.81 86 PRO A O 1
ATOM 610 N N . PRO A 1 87 ? 10.784 -2.090 -2.463 1.00 94.81 87 PRO A N 1
ATOM 611 C CA . PRO A 1 87 ? 10.834 -2.443 -1.048 1.00 94.81 87 PRO A CA 1
ATOM 612 C C . PRO A 1 87 ? 10.362 -1.287 -0.157 1.00 94.81 87 PRO A C 1
ATOM 614 O O . PRO A 1 87 ? 10.681 -0.117 -0.401 1.00 94.81 87 PRO A O 1
ATOM 617 N N . ARG A 1 88 ? 9.578 -1.621 0.868 1.00 94.94 88 ARG A N 1
ATOM 618 C CA . ARG A 1 88 ? 8.944 -0.697 1.826 1.00 94.94 88 ARG A CA 1
ATOM 619 C C . ARG A 1 88 ? 8.085 0.403 1.186 1.00 94.94 88 ARG A C 1
ATOM 621 O O . ARG A 1 88 ? 7.886 1.453 1.792 1.00 94.94 88 ARG A O 1
ATOM 628 N N . GLY A 1 89 ? 7.617 0.222 -0.054 1.00 91.75 89 GLY A N 1
ATOM 629 C CA . GLY A 1 89 ? 6.818 1.231 -0.761 1.00 91.75 89 GLY A CA 1
ATOM 630 C C . GLY A 1 89 ? 7.530 2.583 -0.906 1.00 91.75 89 GLY A C 1
ATOM 631 O O . GLY A 1 89 ? 6.890 3.624 -0.817 1.00 91.75 89 GLY A O 1
ATOM 632 N N . MET A 1 90 ? 8.859 2.570 -1.072 1.00 91.19 90 MET A N 1
ATOM 633 C CA . MET A 1 90 ? 9.750 3.746 -1.056 1.00 91.19 90 MET A CA 1
ATOM 634 C C . MET A 1 90 ? 9.891 4.463 0.300 1.00 91.19 90 MET A C 1
ATOM 636 O O . MET A 1 90 ? 10.640 5.437 0.394 1.00 91.19 90 MET A O 1
ATOM 640 N N . CYS A 1 91 ? 9.259 3.979 1.373 1.00 93.06 91 CYS A N 1
ATOM 641 C CA . CYS A 1 91 ? 9.448 4.526 2.710 1.00 93.06 91 CYS A CA 1
ATOM 642 C C . CYS A 1 91 ? 10.496 3.743 3.514 1.00 93.06 91 CYS A C 1
ATOM 644 O O . CYS A 1 91 ? 10.183 2.899 4.352 1.00 93.06 91 CYS A O 1
ATOM 646 N N . LEU A 1 92 ? 11.773 4.066 3.305 1.00 91.25 92 LEU A N 1
ATOM 647 C CA . LEU A 1 92 ? 12.871 3.430 4.046 1.00 91.25 92 LEU A CA 1
ATOM 648 C C . LEU A 1 92 ? 12.933 3.841 5.527 1.00 91.25 92 LEU A C 1
ATOM 650 O O . LEU A 1 92 ? 13.537 3.132 6.322 1.00 91.25 92 LEU A O 1
ATOM 654 N N . GLN A 1 93 ? 12.309 4.966 5.888 1.00 91.25 93 GLN A N 1
ATOM 655 C CA . GLN A 1 93 ? 12.271 5.476 7.263 1.00 91.25 93 GLN A CA 1
ATOM 656 C C . GLN A 1 93 ? 11.019 5.081 8.063 1.00 91.25 93 GLN A C 1
ATOM 658 O O . GLN A 1 93 ? 10.977 5.349 9.258 1.00 91.25 93 GLN A O 1
ATOM 663 N N . CYS A 1 94 ? 9.996 4.512 7.417 1.00 92.25 94 CYS A N 1
ATOM 664 C CA . CYS A 1 94 ? 8.768 4.102 8.103 1.00 92.25 94 CYS A CA 1
ATOM 665 C C . CYS A 1 94 ? 9.067 2.914 9.010 1.00 92.25 94 CYS A C 1
ATOM 667 O O . CYS A 1 94 ? 9.864 2.057 8.619 1.00 92.25 94 CYS A O 1
ATOM 669 N N . SER A 1 95 ? 8.413 2.826 10.167 1.00 95.25 95 SER A N 1
ATOM 670 C CA . SER A 1 95 ? 8.394 1.579 10.935 1.00 95.25 95 SER A CA 1
ATOM 671 C C . SER A 1 95 ? 7.466 0.554 10.271 1.00 95.25 95 SER A C 1
ATOM 673 O O . SER A 1 95 ? 6.729 0.876 9.334 1.00 95.25 95 SER A O 1
ATOM 675 N N . ASP A 1 96 ? 7.512 -0.701 10.708 1.00 95.19 96 ASP A N 1
ATOM 676 C CA . ASP A 1 96 ? 6.614 -1.721 10.158 1.00 95.19 96 ASP A CA 1
ATOM 677 C C . ASP A 1 96 ? 5.154 -1.453 10.569 1.00 95.19 96 ASP A C 1
ATOM 679 O O . ASP A 1 96 ? 4.236 -1.752 9.808 1.00 95.19 96 ASP A O 1
ATOM 683 N N . GLU A 1 97 ? 4.938 -0.795 11.711 1.00 94.44 97 GLU A N 1
ATOM 684 C CA . GLU A 1 97 ? 3.629 -0.319 12.164 1.00 94.44 97 GLU A CA 1
ATOM 685 C C . GLU A 1 97 ? 3.089 0.808 11.273 1.00 94.44 97 GLU A C 1
ATOM 687 O O . GLU A 1 97 ? 1.911 0.791 10.922 1.00 94.44 97 GLU A O 1
ATOM 692 N N . ASP A 1 98 ? 3.938 1.749 10.843 1.00 94.31 98 ASP A N 1
ATOM 693 C CA . ASP A 1 98 ? 3.538 2.803 9.898 1.00 94.31 98 ASP A CA 1
ATOM 694 C C . ASP A 1 98 ? 3.115 2.211 8.544 1.00 94.31 98 ASP A C 1
ATOM 696 O O . ASP A 1 98 ? 2.152 2.671 7.922 1.00 94.31 98 ASP A O 1
ATOM 700 N N . LEU A 1 99 ? 3.837 1.184 8.081 1.00 95.75 99 LEU A N 1
ATOM 701 C CA . LEU A 1 99 ? 3.507 0.467 6.849 1.00 95.75 99 LEU A CA 1
ATOM 702 C C . LEU A 1 99 ? 2.209 -0.333 7.001 1.00 95.75 99 LEU A C 1
ATOM 704 O O . LEU A 1 99 ? 1.380 -0.308 6.092 1.00 95.75 99 LEU A O 1
ATOM 708 N N . ALA A 1 100 ? 2.008 -1.002 8.139 1.00 95.88 100 ALA A N 1
ATOM 709 C CA . ALA A 1 100 ? 0.770 -1.713 8.441 1.00 95.88 100 ALA A CA 1
ATOM 710 C C . ALA A 1 100 ? -0.430 -0.754 8.461 1.00 95.88 100 ALA A C 1
ATOM 712 O O . ALA A 1 100 ? -1.409 -0.988 7.758 1.00 95.88 100 ALA A O 1
ATOM 713 N N . ALA A 1 101 ? -0.311 0.386 9.145 1.00 95.81 101 ALA A N 1
ATOM 714 C CA . ALA A 1 101 ? -1.358 1.403 9.177 1.00 95.81 101 ALA A CA 1
ATOM 715 C C . ALA A 1 101 ? -1.685 1.952 7.774 1.00 95.81 101 ALA A C 1
ATOM 717 O O . ALA A 1 101 ? -2.847 2.213 7.454 1.00 95.81 101 ALA A O 1
ATOM 718 N N . ALA A 1 102 ? -0.682 2.113 6.904 1.00 95.81 102 ALA A N 1
ATOM 719 C CA . ALA A 1 102 ? -0.902 2.528 5.518 1.00 95.81 102 ALA A CA 1
ATOM 720 C C . ALA A 1 102 ? -1.631 1.455 4.689 1.00 95.81 102 ALA A C 1
ATOM 722 O O . ALA A 1 102 ? -2.491 1.789 3.869 1.00 95.81 102 ALA A O 1
ATOM 723 N N . ILE A 1 103 ? -1.315 0.172 4.900 1.00 95.44 103 ILE A N 1
ATOM 724 C CA . ILE A 1 103 ? -2.030 -0.952 4.277 1.00 95.44 103 ILE A CA 1
ATOM 725 C C . ILE A 1 103 ? -3.489 -0.957 4.734 1.00 95.44 103 ILE A C 1
ATOM 727 O O . ILE A 1 103 ? -4.377 -1.008 3.882 1.00 95.44 103 ILE A O 1
ATOM 731 N N . ASP A 1 104 ? -3.736 -0.818 6.035 1.00 95.00 104 ASP A N 1
ATOM 732 C CA . ASP A 1 104 ? -5.083 -0.765 6.608 1.00 95.00 104 ASP A CA 1
ATOM 733 C C . ASP A 1 104 ? -5.898 0.382 6.009 1.00 95.00 104 ASP A C 1
ATOM 735 O O . ASP A 1 104 ? -7.043 0.186 5.596 1.00 95.00 104 ASP A O 1
ATOM 739 N N . TYR A 1 105 ? -5.292 1.566 5.873 1.00 95.31 105 TYR A N 1
ATOM 740 C CA . TYR A 1 105 ? -5.925 2.697 5.200 1.00 95.31 105 TYR A CA 1
ATOM 741 C C . TYR A 1 105 ? -6.313 2.348 3.755 1.00 95.31 105 TYR A C 1
ATOM 743 O O . TYR A 1 105 ? -7.449 2.587 3.341 1.00 95.31 105 TYR A O 1
ATOM 751 N N . MET A 1 106 ? -5.408 1.760 2.968 1.00 94.75 106 MET A N 1
ATOM 752 C CA . MET A 1 106 ? -5.704 1.394 1.578 1.00 94.75 106 MET A CA 1
ATOM 753 C C . MET A 1 106 ? -6.792 0.320 1.472 1.00 94.75 106 MET A C 1
ATOM 755 O O . MET A 1 106 ? -7.652 0.410 0.592 1.00 94.75 106 MET A O 1
ATOM 759 N N . VAL A 1 107 ? -6.781 -0.672 2.364 1.00 94.75 107 VAL A N 1
ATOM 760 C CA . VAL A 1 107 ? -7.792 -1.734 2.432 1.00 94.75 107 VAL A CA 1
ATOM 761 C C . VAL A 1 107 ? -9.157 -1.146 2.778 1.00 94.75 107 VAL A C 1
ATOM 763 O O . VAL A 1 107 ? -10.115 -1.368 2.034 1.00 94.75 107 VAL A O 1
ATOM 766 N N . ALA A 1 108 ? -9.239 -0.336 3.835 1.00 93.38 108 ALA A N 1
ATOM 767 C CA . ALA A 1 108 ? -10.478 0.301 4.274 1.00 93.38 108 ALA A CA 1
ATOM 768 C C . ALA A 1 108 ? -11.102 1.156 3.159 1.00 93.38 108 ALA A C 1
ATOM 770 O O . ALA A 1 108 ? -12.299 1.061 2.887 1.00 93.38 108 ALA A O 1
ATOM 771 N N . ASN A 1 109 ? -10.276 1.917 2.437 1.00 93.69 109 ASN A N 1
ATOM 772 C CA . ASN A 1 109 ? -10.718 2.752 1.318 1.00 93.69 109 ASN A CA 1
ATOM 773 C C . ASN A 1 109 ? -10.992 1.970 0.019 1.00 93.69 109 ASN A C 1
ATOM 775 O O . ASN A 1 109 ? -11.452 2.551 -0.961 1.00 93.69 109 ASN A O 1
ATOM 779 N N . SER A 1 110 ? -10.746 0.657 -0.006 1.00 94.12 110 SER A N 1
ATOM 780 C CA . SER A 1 110 ? -10.998 -0.205 -1.170 1.00 94.12 110 SER A CA 1
ATOM 781 C C . SER A 1 110 ? -12.175 -1.160 -0.990 1.00 94.12 110 SER A C 1
ATOM 783 O O . SER A 1 110 ? -12.593 -1.799 -1.948 1.00 94.12 110 SER A O 1
ATOM 785 N N . GLN A 1 111 ? -12.745 -1.247 0.213 1.00 84.19 111 GLN A N 1
ATOM 786 C CA . GLN A 1 111 ? -13.852 -2.152 0.547 1.00 84.19 111 GLN A CA 1
ATOM 787 C C . GLN A 1 111 ? -15.238 -1.480 0.545 1.00 84.19 111 GLN A C 1
ATOM 789 O O . GLN A 1 111 ? -16.219 -2.134 0.905 1.00 84.19 111 GLN A O 1
ATOM 794 N N . GLY A 1 112 ? -15.337 -0.210 0.126 1.00 59.62 112 GLY A N 1
ATOM 795 C CA . GLY A 1 112 ? -16.500 0.688 0.271 1.00 59.62 112 GLY A CA 1
ATOM 796 C C . GLY A 1 112 ? -17.853 0.240 -0.308 1.00 59.62 112 GLY A C 1
ATOM 797 O O . GLY A 1 112 ? -18.821 0.987 -0.219 1.00 59.62 112 GLY A O 1
ATOM 798 N N . GLU A 1 113 ? -17.967 -0.977 -0.843 1.00 52.41 113 GLU A N 1
ATOM 799 C CA . GLU A 1 113 ? -19.236 -1.537 -1.317 1.00 52.41 113 GLU A CA 1
ATOM 800 C C . GLU A 1 113 ? -19.468 -3.011 -0.935 1.00 52.41 113 GLU A C 1
ATOM 802 O O . GLU A 1 113 ? -20.315 -3.680 -1.517 1.00 52.41 113 GLU A O 1
ATOM 807 N N . LEU A 1 114 ? -18.765 -3.557 0.065 1.00 51.47 114 LEU A N 1
ATOM 808 C CA . LEU A 1 114 ? -19.073 -4.911 0.564 1.00 51.47 114 LEU A CA 1
ATOM 809 C C . LEU A 1 114 ? -20.003 -4.912 1.788 1.00 51.47 114 LEU A C 1
ATOM 811 O O . LEU A 1 114 ? -20.685 -5.904 2.039 1.00 51.47 114 LEU A O 1
ATOM 815 N N . THR A 1 115 ? -20.116 -3.794 2.509 1.00 48.66 115 THR A N 1
ATOM 816 C CA . THR A 1 115 ? -21.006 -3.662 3.680 1.00 48.66 115 THR A CA 1
ATOM 817 C C . THR A 1 115 ? -22.358 -3.026 3.339 1.00 48.66 115 THR A C 1
ATOM 819 O O . THR A 1 115 ? -23.373 -3.388 3.934 1.00 48.66 115 THR A O 1
ATOM 822 N N . THR A 1 116 ? -22.420 -2.169 2.315 1.00 51.84 116 THR A N 1
ATOM 823 C CA . THR A 1 116 ? -23.678 -1.577 1.815 1.00 51.84 116 THR A CA 1
ATOM 824 C C . THR A 1 116 ? -24.544 -2.604 1.067 1.00 51.84 116 THR A C 1
ATOM 826 O O . THR A 1 116 ? -25.773 -2.547 1.119 1.00 51.84 116 THR A O 1
ATOM 829 N N . GLY A 1 117 ? -23.922 -3.612 0.441 1.00 46.97 117 GLY A N 1
ATOM 830 C CA . GLY A 1 117 ? -24.617 -4.682 -0.281 1.00 46.97 117 GLY A CA 1
ATOM 831 C C . GLY A 1 117 ? -25.267 -5.743 0.614 1.00 46.97 117 GLY A C 1
ATOM 832 O O . GLY A 1 117 ? -26.298 -6.293 0.244 1.00 46.97 117 GLY A O 1
ATOM 833 N N . PHE A 1 118 ? -24.747 -6.008 1.817 1.00 46.69 118 PHE A N 1
ATOM 834 C CA . PHE A 1 118 ? -25.354 -7.007 2.710 1.00 46.69 118 PHE A CA 1
ATOM 835 C C . PHE A 1 118 ? -26.562 -6.459 3.493 1.00 46.69 118 PHE A C 1
ATOM 837 O O . PHE A 1 118 ? -27.446 -7.221 3.874 1.00 46.69 118 PHE A O 1
ATOM 844 N N . ILE A 1 119 ? -26.658 -5.134 3.667 1.00 51.84 119 ILE A N 1
ATOM 845 C CA . ILE A 1 119 ? -27.816 -4.493 4.315 1.00 51.84 119 ILE A CA 1
ATOM 846 C C . ILE A 1 119 ? -28.944 -4.190 3.303 1.00 51.84 119 ILE A C 1
ATOM 848 O O . ILE A 1 119 ? -30.117 -4.217 3.676 1.00 51.84 119 ILE A O 1
ATOM 852 N N . VAL A 1 120 ? -28.645 -4.001 2.007 1.00 49.12 120 VAL A N 1
ATOM 853 C CA . VAL A 1 120 ? -29.668 -3.739 0.964 1.00 49.12 120 VAL A CA 1
ATOM 854 C C . VAL A 1 120 ? -30.081 -4.990 0.165 1.00 49.12 120 VAL A C 1
ATOM 856 O O . VAL A 1 120 ? -31.210 -5.052 -0.324 1.00 49.12 120 VAL A O 1
ATOM 859 N N . VAL A 1 121 ? -29.279 -6.063 0.130 1.00 50.78 121 VAL A N 1
ATOM 860 C CA . VAL A 1 121 ? -29.685 -7.381 -0.423 1.00 50.78 121 VAL A CA 1
ATOM 861 C C . VAL A 1 121 ? -30.411 -8.235 0.641 1.00 50.78 121 VAL A C 1
ATOM 863 O O . VAL A 1 121 ? -30.418 -9.458 0.610 1.00 50.78 121 VAL A O 1
ATOM 866 N N . GLY A 1 122 ? -31.075 -7.587 1.604 1.00 43.75 122 GLY A N 1
ATOM 867 C CA . GLY A 1 122 ? -31.984 -8.229 2.561 1.00 43.75 122 GLY A CA 1
ATOM 868 C C . GLY A 1 122 ? -33.471 -8.114 2.203 1.00 43.75 122 GLY A C 1
ATOM 869 O O . GLY A 1 122 ? -34.303 -8.721 2.879 1.00 43.75 122 GLY A O 1
ATOM 870 N N . ARG A 1 123 ? -33.858 -7.329 1.177 1.00 52.53 123 ARG A N 1
ATOM 871 C CA . ARG A 1 123 ? -35.291 -7.111 0.878 1.00 52.53 123 ARG A CA 1
ATOM 872 C C . ARG A 1 123 ? -35.664 -6.737 -0.564 1.00 52.53 123 ARG A C 1
ATOM 874 O O . ARG A 1 123 ? -36.741 -6.180 -0.769 1.00 52.53 123 ARG A O 1
ATOM 881 N N . VAL A 1 124 ? -34.865 -7.070 -1.579 1.00 45.97 124 VAL A N 1
ATOM 882 C CA . VAL A 1 124 ? -35.320 -6.923 -2.977 1.00 45.97 124 VAL A CA 1
ATOM 883 C C . VAL A 1 124 ? -35.853 -8.257 -3.492 1.00 45.97 124 VAL A C 1
ATOM 885 O O . VAL A 1 124 ? -35.129 -9.083 -4.031 1.00 45.97 124 VAL A O 1
ATOM 888 N N . GLY A 1 125 ? -37.148 -8.455 -3.250 1.00 37.66 125 GLY A N 1
ATOM 889 C CA . GLY A 1 125 ? -38.068 -9.114 -4.173 1.00 37.66 125 GLY A CA 1
ATOM 890 C C . GLY A 1 125 ? -37.648 -10.459 -4.761 1.00 37.66 125 GLY A C 1
ATOM 891 O O . GLY A 1 125 ? -37.167 -10.547 -5.887 1.00 37.66 125 GLY A O 1
ATOM 892 N N . ALA A 1 126 ? -38.069 -11.527 -4.087 1.00 47.06 126 ALA A N 1
ATOM 893 C CA . ALA A 1 126 ? -38.683 -12.635 -4.801 1.00 47.06 126 ALA A CA 1
ATOM 894 C C . ALA A 1 126 ? -39.762 -12.067 -5.744 1.00 47.06 126 ALA A C 1
ATOM 896 O O . ALA A 1 126 ? -40.763 -11.554 -5.257 1.00 47.06 126 ALA A O 1
ATOM 897 N N . THR A 1 127 ? -39.513 -12.058 -7.056 1.00 49.22 127 THR A N 1
ATOM 898 C CA . THR A 1 127 ? -40.487 -12.057 -8.174 1.00 49.22 127 THR A CA 1
ATOM 899 C C . THR A 1 127 ? -39.759 -11.712 -9.474 1.00 49.22 127 THR A C 1
ATOM 901 O O . THR A 1 127 ? -39.879 -10.619 -10.006 1.00 49.22 127 THR A O 1
ATOM 904 N N . LEU A 1 128 ? -39.021 -12.666 -10.036 1.00 47.66 128 LEU A N 1
ATOM 905 C CA . LEU A 1 128 ? -38.790 -12.692 -11.480 1.00 47.66 128 LEU A CA 1
ATOM 906 C C . LEU A 1 128 ? -38.928 -14.142 -11.919 1.00 47.66 128 LEU A C 1
ATOM 908 O O . LEU A 1 128 ? -38.119 -15.010 -11.589 1.00 47.66 128 LEU A O 1
ATOM 912 N N . GLY A 1 129 ? -40.070 -14.384 -12.556 1.00 39.66 129 GLY A N 1
ATOM 913 C CA . GLY A 1 129 ? -40.528 -15.682 -12.995 1.00 39.66 129 GLY A CA 1
ATOM 914 C C . GLY A 1 129 ? -39.517 -16.377 -13.892 1.00 39.66 129 GLY A C 1
ATOM 915 O O . GLY A 1 129 ? -38.872 -15.781 -14.755 1.00 39.66 129 GLY A O 1
ATOM 916 N N . ARG A 1 130 ? -39.433 -17.688 -13.697 1.00 54.75 130 ARG A N 1
ATOM 917 C CA . ARG A 1 130 ? -38.975 -18.610 -14.723 1.00 54.75 130 ARG A CA 1
ATOM 918 C C . ARG A 1 130 ? -39.964 -19.754 -14.793 1.00 54.75 130 ARG A C 1
ATOM 920 O O . ARG A 1 130 ? -39.707 -20.863 -14.337 1.00 54.75 130 ARG A O 1
ATOM 927 N N . ASP A 1 131 ? -41.121 -19.435 -15.356 1.00 47.69 131 ASP A N 1
ATOM 928 C CA . ASP A 1 131 ? -41.965 -20.418 -16.011 1.00 47.69 131 ASP A CA 1
ATOM 929 C C . ASP A 1 131 ? -41.187 -20.988 -17.195 1.00 47.69 131 ASP A C 1
ATOM 931 O O . ASP A 1 131 ? -41.078 -20.366 -18.248 1.00 47.69 131 ASP A O 1
ATOM 935 N N . SER A 1 132 ? -40.594 -22.162 -17.000 1.00 50.25 132 SER A N 1
ATOM 936 C CA . SER A 1 132 ? -40.367 -23.147 -18.055 1.00 50.25 132 SER A CA 1
ATOM 937 C C . SER A 1 132 ? -40.043 -24.500 -17.434 1.00 50.25 132 SER A C 1
ATOM 939 O O . SER A 1 132 ? -38.985 -24.695 -16.848 1.00 50.25 132 SER A O 1
ATOM 941 N N . MET A 1 133 ? -40.978 -25.427 -17.651 1.00 41.88 133 MET A N 1
ATOM 942 C CA . MET A 1 133 ? -40.820 -26.883 -17.630 1.00 41.88 133 MET A CA 1
ATOM 943 C C . MET A 1 133 ? -40.583 -27.532 -16.259 1.00 41.88 133 MET A C 1
ATOM 945 O O . MET A 1 133 ? -39.502 -27.526 -15.692 1.00 41.88 133 MET A O 1
ATOM 949 N N . LEU A 1 134 ? -41.650 -28.019 -15.624 1.00 47.78 134 LEU A N 1
ATOM 950 C CA . LEU A 1 134 ? -42.237 -29.351 -15.844 1.00 47.78 134 LEU A CA 1
ATOM 951 C C . LEU A 1 134 ? -41.310 -30.496 -15.391 1.00 47.78 134 LEU A C 1
ATOM 953 O O . LEU A 1 134 ? -40.227 -30.702 -15.919 1.00 47.78 134 LEU A O 1
ATOM 957 N N . ILE A 1 135 ? -41.872 -31.317 -14.494 1.00 49.84 135 ILE A N 1
ATOM 958 C CA . ILE A 1 135 ? -41.416 -32.638 -14.028 1.00 49.84 135 ILE A CA 1
ATOM 959 C C . ILE A 1 135 ? -40.488 -32.612 -12.796 1.00 49.84 135 ILE A C 1
ATOM 961 O O . ILE A 1 135 ? -39.285 -32.818 -12.875 1.00 49.84 135 ILE A O 1
ATOM 965 N N . ARG A 1 136 ? -41.095 -32.540 -11.604 1.00 55.56 136 ARG A N 1
ATOM 966 C CA . ARG A 1 136 ? -41.054 -33.662 -10.645 1.00 55.56 136 ARG A CA 1
ATOM 967 C C . ARG A 1 136 ? -42.232 -33.560 -9.666 1.00 55.56 136 ARG A C 1
ATOM 969 O O . ARG A 1 136 ? -42.422 -32.574 -8.964 1.00 55.56 136 ARG A O 1
ATOM 976 N N . LYS A 1 137 ? -43.090 -34.581 -9.727 1.00 47.78 137 LYS A N 1
ATOM 977 C CA . LYS A 1 137 ? -44.371 -34.721 -9.026 1.00 47.78 137 LYS A CA 1
ATOM 978 C C . LYS A 1 137 ? -44.214 -34.673 -7.503 1.00 47.78 137 LYS A C 1
ATOM 980 O O . LYS A 1 137 ? -43.388 -35.376 -6.933 1.00 47.78 137 LYS A O 1
ATOM 985 N N . ARG A 1 138 ? -45.127 -33.937 -6.866 1.00 65.31 138 ARG A N 1
ATOM 986 C CA . ARG A 1 138 ? -45.541 -34.103 -5.465 1.00 65.31 138 ARG A CA 1
ATOM 987 C C . ARG A 1 138 ? -46.007 -35.538 -5.179 1.00 65.31 138 ARG A C 1
ATOM 989 O O . ARG A 1 138 ? -46.868 -36.040 -5.899 1.00 65.31 138 ARG A O 1
ATOM 996 N N . LYS A 1 139 ? -45.562 -36.103 -4.055 1.00 49.06 139 LYS A N 1
ATOM 997 C CA . LYS A 1 139 ? -46.324 -36.940 -3.093 1.00 49.06 139 LYS A CA 1
ATOM 998 C C . LYS A 1 139 ? -45.333 -37.279 -1.968 1.00 49.06 139 LYS A C 1
ATOM 1000 O O . LYS A 1 139 ? -44.246 -37.737 -2.277 1.00 49.06 139 LYS A O 1
ATOM 1005 N N . SER A 1 140 ? -45.549 -36.987 -0.688 1.00 50.03 140 SER A N 1
ATOM 1006 C CA . SER A 1 140 ? -46.711 -37.285 0.165 1.00 50.03 140 SER A CA 1
ATOM 1007 C C . SER A 1 140 ? -46.598 -36.397 1.425 1.00 50.03 140 SER A C 1
ATOM 1009 O O . SER A 1 140 ? -45.491 -36.214 1.913 1.00 50.03 140 SER A O 1
ATOM 1011 N N . ARG A 1 141 ? -47.631 -35.662 1.876 1.00 53.88 141 ARG A N 1
ATOM 1012 C CA . ARG A 1 141 ? -48.584 -36.051 2.956 1.00 53.88 141 ARG A CA 1
ATOM 1013 C C . ARG A 1 141 ? -47.876 -36.743 4.144 1.00 53.88 141 ARG A C 1
ATOM 1015 O O . ARG A 1 141 ? -47.202 -37.728 3.908 1.00 53.88 141 ARG A O 1
ATOM 1022 N N . ALA A 1 142 ? -48.044 -36.391 5.416 1.00 40.81 142 ALA A N 1
ATOM 1023 C CA . ALA A 1 142 ? -49.043 -35.585 6.107 1.00 40.81 142 ALA A CA 1
ATOM 1024 C C . ALA A 1 142 ? -48.593 -35.396 7.577 1.00 40.81 142 ALA A C 1
ATOM 1026 O O . ALA A 1 142 ? -47.862 -36.239 8.079 1.00 40.81 142 ALA A O 1
ATOM 1027 N N . LEU A 1 143 ? -49.155 -34.373 8.234 1.00 44.28 143 LEU A N 1
ATOM 1028 C CA . LEU A 1 143 ? -49.619 -34.366 9.633 1.00 44.28 143 LEU A CA 1
ATOM 1029 C C . LEU A 1 143 ? -48.602 -34.681 10.750 1.00 44.28 143 LEU A C 1
ATOM 1031 O O . LEU A 1 143 ? -48.220 -35.825 10.949 1.00 44.28 143 LEU A O 1
ATOM 1035 N N . LEU A 1 144 ? -48.325 -33.686 11.597 1.00 42.03 144 LEU A N 1
ATOM 1036 C CA . LEU A 1 144 ? -48.888 -33.584 12.958 1.00 42.03 144 LEU A CA 1
ATOM 1037 C C . LEU A 1 144 ? -48.250 -32.386 13.677 1.00 42.03 144 LEU A C 1
ATOM 1039 O O . LEU A 1 144 ? -47.054 -32.369 13.948 1.00 42.03 144 LEU A O 1
ATOM 1043 N N . ALA A 1 145 ? -49.075 -31.391 13.994 1.00 49.47 145 ALA A N 1
ATOM 1044 C CA . ALA A 1 145 ? -48.826 -30.515 15.131 1.00 49.47 145 ALA A CA 1
ATOM 1045 C C . ALA A 1 145 ? -49.201 -31.273 16.414 1.00 49.47 145 ALA A C 1
ATOM 1047 O O . ALA A 1 145 ? -50.111 -32.108 16.386 1.00 49.47 145 ALA A O 1
ATOM 1048 N N . PRO A 1 146 ? -48.572 -30.929 17.542 1.00 50.69 146 PRO A N 1
ATOM 1049 C CA . PRO A 1 146 ? -49.410 -30.540 18.663 1.00 50.69 146 PRO A CA 1
ATOM 1050 C C . PRO A 1 146 ? -48.976 -29.228 19.323 1.00 50.69 146 PRO A C 1
ATOM 1052 O O . PRO A 1 146 ? -47.808 -28.873 19.441 1.00 50.69 146 PRO A O 1
ATOM 1055 N N . THR A 1 147 ? -50.020 -28.538 19.754 1.00 42.94 147 THR A N 1
ATOM 1056 C CA . THR A 1 147 ? -50.121 -27.407 20.669 1.00 42.94 147 THR A CA 1
ATOM 1057 C C . THR A 1 147 ? -49.569 -27.692 22.070 1.00 42.94 147 THR A C 1
ATOM 1059 O O . THR A 1 147 ? -49.944 -28.694 22.673 1.00 42.94 147 THR A O 1
ATOM 1062 N N . ALA A 1 148 ? -48.817 -26.740 22.627 1.00 46.81 148 ALA A N 1
ATOM 1063 C CA . ALA A 1 148 ? -48.756 -26.394 24.057 1.00 46.81 148 ALA A CA 1
ATOM 1064 C C . ALA A 1 148 ? -48.167 -24.966 24.134 1.00 46.81 148 ALA A C 1
ATOM 1066 O O . ALA A 1 148 ? -47.086 -24.729 23.609 1.00 46.81 148 ALA A O 1
ATOM 1067 N N . ALA A 1 149 ? -48.903 -23.910 24.496 1.00 41.25 149 ALA A N 1
ATOM 1068 C CA . ALA A 1 149 ? -49.394 -23.570 25.835 1.00 41.25 149 ALA A CA 1
ATOM 1069 C C . ALA A 1 149 ? -48.268 -23.580 26.885 1.00 41.25 149 ALA A C 1
ATOM 1071 O O . ALA A 1 149 ? -47.817 -24.642 27.297 1.00 41.25 149 ALA A O 1
ATOM 1072 N N . GLY A 1 150 ? -47.835 -22.392 27.320 1.00 43.16 150 GLY A N 1
ATOM 1073 C CA . GLY A 1 150 ? -46.845 -22.250 28.388 1.00 43.16 150 GLY A CA 1
ATOM 1074 C C . GLY A 1 150 ? -46.364 -20.816 28.591 1.00 43.16 150 GLY A C 1
ATOM 1075 O O . GLY A 1 150 ? -45.275 -20.472 28.159 1.00 43.16 150 GLY A O 1
ATOM 1076 N N . THR A 1 151 ? -47.231 -19.998 29.195 1.00 54.19 151 THR A N 1
ATOM 1077 C CA . THR A 1 151 ? -46.941 -18.930 30.179 1.00 54.19 151 THR A CA 1
ATOM 1078 C C . THR A 1 151 ? -45.560 -18.268 30.175 1.00 54.19 151 THR A C 1
ATOM 1080 O O . THR A 1 151 ? -44.547 -18.880 30.500 1.00 54.19 151 THR A O 1
ATOM 1083 N N . GLY A 1 152 ? -45.570 -16.956 29.929 1.00 40.03 152 GLY A N 1
ATOM 1084 C CA . GLY A 1 152 ? -44.416 -16.086 30.092 1.00 40.03 152 GLY A CA 1
ATOM 1085 C C . GLY A 1 152 ? -43.907 -15.980 31.527 1.00 40.03 152 GLY A C 1
ATOM 1086 O O . GLY A 1 152 ? -44.650 -16.146 32.492 1.00 40.03 152 GLY A O 1
ATOM 1087 N N . ILE A 1 153 ? -42.629 -15.628 31.632 1.00 52.97 153 ILE A N 1
ATOM 1088 C CA . ILE A 1 153 ? -42.025 -15.021 32.812 1.00 52.97 153 ILE A CA 1
ATOM 1089 C C . ILE A 1 153 ? -41.181 -13.849 32.317 1.00 52.97 153 ILE A C 1
ATOM 1091 O O . ILE A 1 153 ? -40.459 -13.935 31.326 1.00 52.97 153 ILE A O 1
ATOM 1095 N N . ALA A 1 154 ? -41.404 -12.735 32.995 1.00 44.22 154 ALA A N 1
ATOM 1096 C CA . ALA A 1 154 ? -40.992 -11.390 32.679 1.00 44.22 154 ALA A CA 1
ATOM 1097 C C . ALA A 1 154 ? -39.476 -11.161 32.747 1.00 44.22 154 ALA A C 1
ATOM 1099 O O . ALA A 1 154 ? -38.755 -11.786 33.523 1.00 44.22 154 ALA A O 1
ATOM 1100 N N . CYS A 1 155 ? -39.047 -10.140 32.003 1.00 42.44 155 CYS A N 1
ATOM 1101 C CA . CYS A 1 155 ? -37.907 -9.308 32.347 1.00 42.44 155 CYS A CA 1
ATOM 1102 C C . CYS A 1 155 ? -38.058 -8.801 33.790 1.00 42.44 155 CYS A C 1
ATOM 1104 O O . CYS A 1 155 ? -39.020 -8.094 34.090 1.00 42.44 155 CYS A O 1
ATOM 1106 N N . ASN A 1 156 ? -37.092 -9.084 34.660 1.00 42.09 156 ASN A N 1
ATOM 1107 C CA . ASN A 1 156 ? -36.762 -8.156 35.733 1.00 42.09 156 ASN A CA 1
ATOM 1108 C C . ASN A 1 156 ? -35.263 -8.227 36.038 1.00 42.09 156 ASN A C 1
ATOM 1110 O O . ASN A 1 156 ? -34.724 -9.291 36.337 1.00 42.09 156 ASN A O 1
ATOM 1114 N N . SER A 1 157 ? -34.616 -7.075 35.903 1.00 41.59 157 SER A N 1
ATOM 1115 C CA . SER A 1 157 ? -33.241 -6.807 36.316 1.00 41.59 157 SER A CA 1
ATOM 1116 C C . SER A 1 157 ? -33.155 -6.709 37.862 1.00 41.59 157 SER A C 1
ATOM 1118 O O . SER A 1 157 ? -34.064 -7.136 38.570 1.00 41.59 157 SER A O 1
ATOM 1120 N N . PRO A 1 158 ? -32.064 -6.183 38.436 1.00 52.91 158 PRO A N 1
ATOM 1121 C CA . PRO A 1 158 ? -30.943 -6.965 38.931 1.00 52.91 158 PRO A CA 1
ATOM 1122 C C . PRO A 1 158 ? -30.818 -6.842 40.459 1.00 52.91 158 PRO A C 1
ATOM 1124 O O . PRO A 1 158 ? -31.113 -5.800 41.040 1.00 52.91 158 PRO A O 1
ATOM 1127 N N . ALA A 1 159 ? -30.298 -7.866 41.132 1.00 46.38 159 ALA A N 1
ATOM 1128 C CA . ALA A 1 159 ? -29.865 -7.707 42.516 1.00 46.38 159 ALA A CA 1
ATOM 1129 C C . ALA A 1 159 ? -28.636 -8.568 42.816 1.00 46.38 159 ALA A C 1
ATOM 1131 O O . ALA A 1 159 ? -28.719 -9.783 42.940 1.00 46.38 159 ALA A O 1
ATOM 1132 N N . LEU A 1 160 ? -27.510 -7.864 42.947 1.00 48.16 160 LEU A N 1
ATOM 1133 C CA . LEU A 1 160 ? -26.558 -8.018 44.044 1.00 48.16 160 LEU A CA 1
ATOM 1134 C C . LEU A 1 160 ? -26.004 -9.434 44.262 1.00 48.16 160 LEU A C 1
ATOM 1136 O O . LEU A 1 160 ? -26.439 -10.159 45.152 1.00 48.16 160 LEU A O 1
ATOM 1140 N N . TRP A 1 161 ? -24.928 -9.758 43.544 1.00 40.53 161 TRP A N 1
ATOM 1141 C CA . TRP A 1 161 ? -23.917 -10.660 44.086 1.00 40.53 161 TRP A CA 1
ATOM 1142 C C . TRP A 1 161 ? -22.703 -9.840 44.531 1.00 40.53 161 TRP A C 1
ATOM 1144 O O . TRP A 1 161 ? -21.824 -9.501 43.747 1.00 40.53 161 TRP A O 1
ATOM 1154 N N . SER A 1 162 ? -22.678 -9.520 45.823 1.00 50.53 162 SER A N 1
ATOM 1155 C CA . SER A 1 162 ? -21.463 -9.227 46.577 1.00 50.53 162 SER A CA 1
ATOM 1156 C C . SER A 1 162 ? -20.820 -10.543 47.029 1.00 50.53 162 SER A C 1
ATOM 1158 O O . SER A 1 162 ? -21.449 -11.286 47.777 1.00 50.53 162 SER A O 1
ATOM 1160 N N . ASN A 1 163 ? -19.589 -10.825 46.612 1.00 46.44 163 ASN A N 1
ATOM 1161 C CA . ASN A 1 163 ? -18.614 -11.667 47.318 1.00 46.44 163 ASN A CA 1
ATOM 1162 C C . ASN A 1 163 ? -17.253 -11.041 46.999 1.00 46.44 163 ASN A C 1
ATOM 1164 O O . ASN A 1 163 ? -16.931 -10.876 45.829 1.00 46.44 163 ASN A O 1
ATOM 1168 N N . ARG A 1 164 ? -16.629 -10.414 47.995 1.00 43.59 164 ARG A N 1
ATOM 1169 C CA . ARG A 1 164 ? -15.605 -10.997 48.879 1.00 43.59 164 ARG A CA 1
ATOM 1170 C C . ARG A 1 164 ? -14.219 -10.819 48.279 1.00 43.59 164 ARG A C 1
ATOM 1172 O O . ARG A 1 164 ? -13.996 -11.344 47.174 1.00 43.59 164 ARG A O 1
#

Radius of gyration: 29.26 Å; chains: 1; bounding box: 63×81×67 Å

Foldseek 3Di:
DPPVPPVVVVVPDDDDDDDPPDDPVVLVVLLVLLVVLCVPQVCVCQCVVPPNHPHQQALVSCVVVCVVPLVVVLVCQQPDDPPRADHVSPCPPDDSSSSSSNVVNSNVRHNVPPVVCVVVVPDPDDDDDDPDDDDDDDDDDDDDDDDDDDDDDDDDDDDDDDDD